Protein AF-A0A973GYY6-F1 (afdb_monomer_lite)

Sequence (117 aa):
MFNQRSRIFFLIVIVAALVVPVLVALRYPVIGGALFLVGATLAWRNMRLVLLTTHDRDPADQRRRAQAREQARMIFVQLVDDQGNDLDPATCESRLAAARLHAGPRDTVIGVRRKVP

Foldseek 3Di:
DPDPVNVVVVVVVVVCLVVVLVVVCVVPVVVSVVSNVVSVVVVVVVVVVVVVVVVPPPVVVVVVVVVVVVDAAEAEFEQADPVLHGHDPVVQVVSQVVVVVVGDPRHHYDYDSDDDD

Radius of gyration: 30.97 Å; chains: 1; bounding box: 56×22×81 Å

Secondary structure (DSSP, 8-state):
---HHHHHHHHHHHHHHHHHHHHHHHH-HHHHHHHHHHHHHHHHHHHHHHHHHHH---HHHHHHHHHHHHSPPEEEEE-B-TTSPBPPHHHHHHHHHHHHHHS-TT-EEEEESS---

Structure (mmCIF, N/CA/C/O backbone):
data_AF-A0A973GYY6-F1
#
_entry.id   AF-A0A973GYY6-F1
#
loop_
_atom_site.group_PDB
_atom_site.id
_atom_site.type_symbol
_atom_site.label_atom_id
_atom_site.label_alt_id
_atom_site.label_comp_id
_atom_site.label_asym_id
_atom_site.label_entity_id
_atom_site.label_seq_id
_atom_site.pdbx_PDB_ins_code
_atom_site.Cartn_x
_atom_site.Cartn_y
_atom_site.Cartn_z
_atom_site.occupancy
_atom_site.B_iso_or_equiv
_atom_site.auth_seq_id
_atom_site.auth_comp_id
_atom_site.auth_asym_id
_atom_site.auth_atom_id
_atom_site.pdbx_PDB_model_num
ATOM 1 N N . MET A 1 1 ? 10.572 0.315 1.678 1.00 48.59 1 MET A N 1
ATOM 2 C CA . MET A 1 1 ? 11.113 1.678 1.461 1.00 48.59 1 MET A CA 1
ATOM 3 C C . MET A 1 1 ? 12.251 1.580 0.450 1.00 48.59 1 MET A C 1
ATOM 5 O O . MET A 1 1 ? 13.276 1.004 0.777 1.00 48.59 1 MET A O 1
ATOM 9 N N . PHE A 1 2 ? 12.068 2.042 -0.793 1.00 51.50 2 PHE A N 1
ATOM 10 C CA . PHE A 1 2 ? 13.164 2.072 -1.776 1.00 51.50 2 PHE A CA 1
ATOM 11 C C . PHE A 1 2 ? 14.190 3.127 -1.344 1.00 51.50 2 PHE A C 1
ATOM 13 O O . PHE A 1 2 ? 13.859 4.312 -1.279 1.00 51.50 2 PHE A O 1
ATOM 20 N N . ASN A 1 3 ? 15.409 2.687 -1.016 1.00 59.94 3 ASN A N 1
ATOM 21 C CA . ASN A 1 3 ? 16.503 3.540 -0.547 1.00 59.94 3 ASN A CA 1
ATOM 22 C C . ASN A 1 3 ? 16.722 4.719 -1.500 1.00 59.94 3 ASN A C 1
ATOM 24 O O . ASN A 1 3 ? 16.786 4.532 -2.712 1.00 59.94 3 ASN A O 1
ATOM 28 N N . GLN A 1 4 ? 16.897 5.926 -0.969 1.00 69.12 4 GLN A N 1
ATOM 29 C CA . GLN A 1 4 ? 17.116 7.161 -1.737 1.00 69.1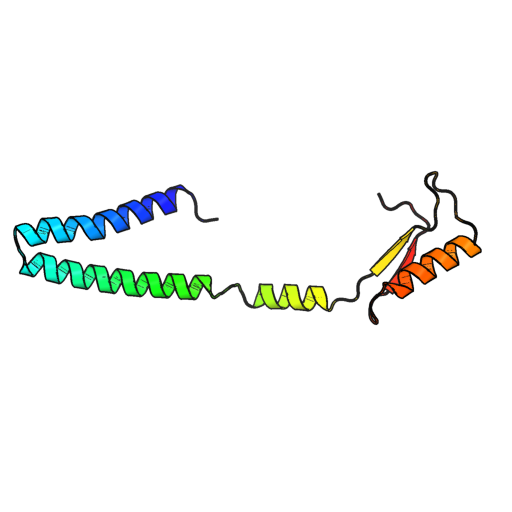2 4 GLN A CA 1
ATOM 30 C C . GLN A 1 4 ? 18.239 7.024 -2.789 1.00 69.12 4 GLN A C 1
ATOM 32 O O . GLN A 1 4 ? 18.122 7.543 -3.896 1.00 69.12 4 GLN A O 1
ATOM 37 N N . ARG A 1 5 ? 19.264 6.210 -2.495 1.00 67.62 5 ARG A N 1
ATOM 38 C CA . ARG A 1 5 ? 20.336 5.833 -3.434 1.00 67.62 5 ARG A CA 1
ATOM 39 C C . ARG A 1 5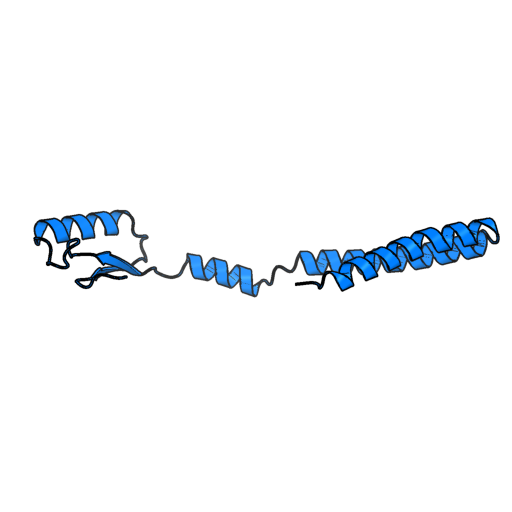 ? 19.841 5.060 -4.666 1.00 67.62 5 ARG A C 1
ATOM 41 O O . ARG A 1 5 ? 20.319 5.311 -5.765 1.00 67.62 5 ARG A O 1
ATOM 48 N N . SER A 1 6 ? 18.853 4.176 -4.510 1.00 73.06 6 SER A N 1
ATOM 49 C CA . SER A 1 6 ? 18.265 3.417 -5.627 1.00 73.06 6 SER A CA 1
ATOM 50 C C . SER A 1 6 ? 17.494 4.311 -6.599 1.00 73.06 6 SER A C 1
ATOM 52 O O . SER A 1 6 ? 17.531 4.075 -7.801 1.00 73.06 6 SER A O 1
ATOM 54 N N . ARG A 1 7 ? 16.865 5.386 -6.100 1.00 72.12 7 ARG A N 1
ATOM 55 C CA . ARG A 1 7 ? 16.138 6.357 -6.931 1.00 72.12 7 ARG A CA 1
ATOM 56 C C . ARG A 1 7 ? 17.086 7.190 -7.788 1.00 72.12 7 ARG A C 1
ATOM 58 O O . ARG A 1 7 ? 16.825 7.364 -8.971 1.00 72.12 7 ARG A O 1
ATOM 65 N N . ILE A 1 8 ? 18.194 7.653 -7.208 1.00 79.62 8 ILE A N 1
ATOM 66 C CA . ILE A 1 8 ? 19.222 8.418 -7.931 1.00 79.62 8 ILE A CA 1
ATOM 67 C C . ILE A 1 8 ? 19.877 7.543 -9.003 1.00 79.62 8 ILE A C 1
ATOM 69 O O . ILE A 1 8 ? 20.003 7.973 -10.144 1.00 79.62 8 ILE A O 1
ATOM 73 N N . PHE A 1 9 ? 20.222 6.297 -8.664 1.00 80.44 9 PHE A N 1
ATOM 74 C CA . PHE A 1 9 ? 20.780 5.350 -9.629 1.00 80.44 9 PHE A CA 1
ATOM 75 C C . PHE A 1 9 ? 19.824 5.100 -10.805 1.00 80.44 9 PHE A C 1
ATOM 77 O O . PHE A 1 9 ? 20.230 5.208 -11.958 1.00 80.44 9 PHE A O 1
ATOM 84 N N . PHE A 1 10 ? 18.538 4.858 -10.528 1.00 77.50 10 PHE A N 1
ATOM 85 C CA . PHE A 1 10 ? 17.522 4.705 -11.575 1.00 77.50 10 PHE A CA 1
ATOM 86 C C . PHE A 1 10 ? 17.411 5.942 -12.470 1.00 77.50 10 PHE A C 1
ATOM 88 O O . PHE A 1 10 ? 17.315 5.813 -13.687 1.00 77.50 10 PHE A O 1
ATOM 95 N N . LEU A 1 11 ? 17.451 7.136 -11.880 1.00 83.06 11 LEU A N 1
ATOM 96 C CA . LEU A 1 11 ? 17.330 8.392 -12.615 1.00 83.06 11 LEU A CA 1
ATOM 97 C C . LEU A 1 11 ? 18.538 8.620 -13.536 1.00 83.06 11 LEU A C 1
ATOM 99 O O . LEU A 1 11 ? 18.356 8.986 -14.693 1.00 83.06 11 LEU A O 1
ATOM 103 N N . ILE A 1 12 ? 19.751 8.302 -13.072 1.00 84.69 12 ILE A N 1
ATOM 104 C CA . ILE A 1 12 ? 20.972 8.343 -13.893 1.00 84.69 12 ILE A CA 1
ATOM 105 C C . ILE A 1 12 ? 20.877 7.361 -15.064 1.00 84.69 12 ILE A C 1
ATOM 107 O O . ILE A 1 12 ? 21.188 7.732 -16.193 1.00 84.69 12 ILE A O 1
ATOM 111 N N . VAL A 1 13 ? 20.416 6.131 -14.822 1.00 83.75 13 VAL A N 1
ATOM 112 C CA . VAL A 1 13 ? 20.259 5.118 -15.879 1.00 83.75 13 VAL A CA 1
ATOM 113 C C . VAL A 1 13 ? 19.249 5.571 -16.935 1.00 83.75 13 VAL A C 1
ATOM 115 O O . VAL A 1 13 ? 19.514 5.428 -18.126 1.00 83.75 13 VAL A O 1
ATOM 118 N N . ILE A 1 14 ? 18.126 6.166 -16.523 1.00 79.94 14 ILE A N 1
ATOM 119 C CA . ILE A 1 14 ? 17.108 6.696 -17.444 1.00 79.94 14 ILE A CA 1
ATOM 120 C C . ILE A 1 14 ? 17.677 7.842 -18.290 1.00 79.94 14 ILE A C 1
ATOM 122 O O . ILE A 1 14 ? 17.504 7.851 -19.508 1.00 79.94 14 ILE A O 1
ATOM 126 N N . VAL A 1 15 ? 18.387 8.786 -17.664 1.00 82.50 15 VAL A N 1
ATOM 127 C CA . VAL A 1 15 ? 19.010 9.914 -18.373 1.00 82.50 15 VAL A CA 1
ATOM 128 C C . VAL A 1 15 ? 20.076 9.417 -19.352 1.00 82.50 15 VAL A C 1
ATOM 130 O O . VAL A 1 15 ? 20.078 9.825 -20.511 1.00 82.50 15 VAL A O 1
ATOM 133 N N . ALA A 1 16 ? 20.937 8.486 -18.937 1.00 81.00 16 ALA A N 1
ATOM 134 C CA . ALA A 1 16 ? 21.952 7.899 -19.808 1.00 81.00 16 ALA A CA 1
ATOM 135 C C . ALA A 1 16 ? 21.327 7.143 -20.994 1.00 81.00 16 ALA A C 1
ATOM 137 O O . ALA A 1 16 ? 21.776 7.303 -22.127 1.00 81.00 16 ALA A O 1
ATOM 138 N N . ALA A 1 17 ? 20.253 6.384 -20.762 1.00 76.12 17 ALA A N 1
ATOM 139 C CA . ALA A 1 17 ? 19.536 5.662 -21.810 1.00 76.12 17 ALA A CA 1
ATOM 140 C C . ALA A 1 17 ? 18.840 6.584 -22.826 1.00 76.12 17 ALA A C 1
ATOM 142 O O . ALA A 1 17 ? 18.599 6.155 -23.949 1.00 76.12 17 ALA A O 1
ATOM 143 N N . LEU A 1 18 ? 18.533 7.835 -22.467 1.00 77.12 18 LEU A N 1
ATOM 144 C CA . LEU A 1 18 ? 17.976 8.834 -23.386 1.00 77.12 18 LEU A CA 1
ATOM 145 C C . LEU A 1 18 ? 19.060 9.627 -24.126 1.00 77.12 18 LEU A C 1
ATOM 147 O O . LEU A 1 18 ? 18.942 9.856 -25.326 1.00 77.12 18 LEU A O 1
ATOM 151 N N . VAL A 1 19 ? 20.120 10.039 -23.429 1.00 80.56 19 VAL A N 1
ATOM 152 C CA . VAL A 1 19 ? 21.144 10.942 -23.981 1.00 80.56 19 VAL A CA 1
ATOM 153 C C . VAL A 1 19 ? 22.145 10.203 -24.874 1.00 80.56 19 VAL A C 1
ATOM 155 O O . VAL A 1 19 ? 22.518 10.708 -25.934 1.00 80.56 19 VAL A O 1
ATOM 158 N N . VAL A 1 20 ? 22.565 8.992 -24.491 1.00 78.44 20 VAL A N 1
ATOM 159 C CA . VAL A 1 2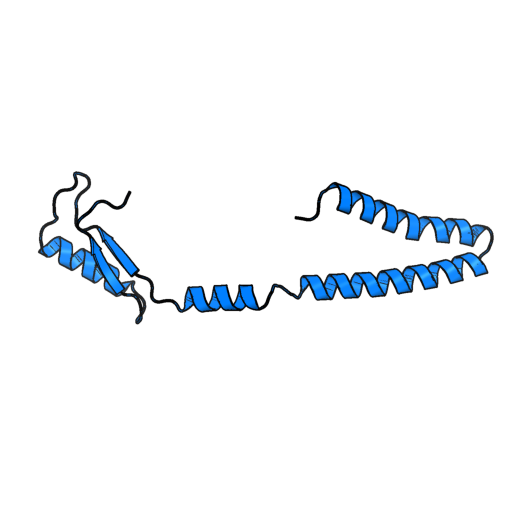0 ? 23.580 8.227 -25.237 1.00 78.44 20 VAL A CA 1
ATOM 160 C C . VAL A 1 20 ? 23.115 7.864 -26.657 1.00 78.44 20 VAL A C 1
ATOM 162 O O . VAL A 1 20 ? 23.881 8.100 -27.592 1.00 78.44 20 VAL A O 1
ATOM 165 N N . PRO A 1 21 ? 21.881 7.373 -26.894 1.00 69.25 21 PRO A N 1
ATOM 166 C CA . PRO A 1 21 ? 21.421 7.071 -28.251 1.00 69.25 21 PRO A CA 1
ATOM 167 C C . PRO A 1 21 ? 21.320 8.309 -29.144 1.00 69.25 21 PRO A C 1
ATOM 169 O O . PRO A 1 21 ? 21.620 8.220 -30.332 1.00 69.25 21 PRO A O 1
ATOM 172 N N . VAL A 1 22 ? 20.954 9.465 -28.579 1.00 76.12 22 VAL A N 1
ATOM 173 C CA . VAL A 1 22 ? 20.871 10.741 -29.311 1.00 76.12 22 VAL A CA 1
ATOM 174 C C . VAL A 1 22 ? 22.259 11.197 -29.762 1.00 76.12 22 VAL A C 1
ATOM 176 O O . VAL A 1 22 ? 22.438 11.573 -30.919 1.00 76.12 22 VAL A O 1
ATOM 179 N N . LEU A 1 23 ? 23.265 11.092 -28.889 1.00 76.38 23 LEU A N 1
ATOM 180 C CA . LEU A 1 23 ? 24.656 11.397 -29.238 1.00 76.38 23 LEU A CA 1
ATOM 181 C C . LEU A 1 23 ? 25.218 10.434 -30.295 1.00 76.38 23 LEU A C 1
ATOM 183 O O . LEU A 1 23 ? 25.917 10.863 -31.212 1.00 76.38 23 LEU A O 1
ATOM 187 N N . VAL A 1 24 ? 24.889 9.143 -30.209 1.00 74.31 24 VAL A N 1
ATOM 188 C CA . VAL A 1 24 ? 25.314 8.136 -31.197 1.00 74.31 24 VAL A CA 1
ATOM 189 C C . VAL A 1 24 ? 24.623 8.351 -32.548 1.00 74.31 24 VAL A C 1
ATOM 191 O O . VAL A 1 24 ? 25.267 8.207 -33.590 1.00 74.31 24 VAL A O 1
ATOM 194 N N . ALA A 1 25 ? 23.351 8.761 -32.556 1.00 70.75 25 ALA A N 1
ATOM 195 C CA . ALA A 1 25 ? 22.589 9.028 -33.775 1.00 70.75 25 ALA A CA 1
ATOM 196 C C . ALA A 1 25 ? 23.167 10.182 -34.617 1.00 70.75 25 ALA A C 1
ATOM 198 O O . ALA A 1 25 ? 23.057 10.138 -35.841 1.00 70.75 25 ALA A O 1
ATOM 199 N N . LEU A 1 26 ? 23.839 11.162 -33.994 1.00 77.25 26 LEU A N 1
ATOM 200 C CA . LEU A 1 26 ? 24.508 12.267 -34.701 1.00 77.25 26 LEU A CA 1
ATOM 201 C C . LEU A 1 26 ? 25.663 11.796 -35.597 1.00 77.25 26 LEU A C 1
ATOM 203 O O . LEU A 1 26 ? 25.955 12.429 -36.610 1.00 77.25 26 LEU A O 1
ATOM 207 N N . ARG A 1 27 ? 26.330 10.693 -35.233 1.00 77.31 27 ARG A N 1
ATOM 208 C CA . ARG A 1 27 ? 27.456 10.134 -36.000 1.00 77.31 27 ARG A CA 1
ATOM 209 C C . ARG A 1 27 ? 27.050 8.918 -36.833 1.00 77.31 27 ARG A C 1
ATOM 211 O O . ARG A 1 27 ? 27.578 8.741 -37.927 1.00 77.31 27 ARG A O 1
ATOM 218 N N . TYR A 1 28 ? 26.122 8.105 -36.326 1.00 79.56 28 TYR A N 1
ATOM 219 C CA . TYR A 1 28 ? 25.665 6.859 -36.939 1.00 79.56 28 TYR A CA 1
ATOM 220 C C . TYR A 1 28 ? 24.143 6.708 -36.768 1.00 79.56 28 TYR A C 1
ATOM 222 O O . TYR A 1 28 ? 23.687 6.061 -35.819 1.00 79.56 28 TYR A O 1
ATOM 230 N N . PRO A 1 29 ? 23.334 7.270 -37.684 1.00 73.50 29 PRO A N 1
ATOM 231 C CA . PRO A 1 29 ? 21.880 7.351 -37.516 1.00 73.50 29 PRO A CA 1
ATOM 232 C C . PRO A 1 29 ? 21.213 5.971 -37.438 1.00 73.50 29 PRO A C 1
ATOM 234 O O . PRO A 1 29 ? 20.292 5.768 -36.650 1.00 73.50 29 PRO A O 1
ATOM 237 N N . VAL A 1 30 ? 21.728 4.990 -38.187 1.00 79.38 30 VAL A N 1
ATOM 238 C CA . VAL A 1 30 ? 21.211 3.611 -38.193 1.00 79.38 30 VAL A CA 1
ATOM 239 C C . VAL A 1 30 ? 21.457 2.912 -36.850 1.00 79.38 30 VAL A C 1
ATOM 241 O O . VAL A 1 30 ? 20.559 2.271 -36.308 1.00 79.38 30 VAL A O 1
ATOM 244 N N . ILE A 1 31 ? 22.654 3.077 -36.276 1.00 78.88 31 ILE A N 1
ATOM 245 C CA . ILE A 1 31 ? 23.024 2.468 -34.988 1.00 78.88 31 ILE A CA 1
ATOM 246 C C . ILE A 1 31 ? 22.258 3.144 -33.845 1.00 78.88 31 ILE A C 1
ATOM 248 O O . ILE A 1 31 ? 21.738 2.456 -32.969 1.00 78.88 31 ILE A O 1
ATOM 252 N N . GLY A 1 32 ? 22.133 4.475 -33.877 1.00 73.62 32 GLY A N 1
ATOM 253 C CA . GLY A 1 32 ? 21.352 5.232 -32.897 1.00 73.62 32 GLY A CA 1
ATOM 254 C C . GLY A 1 32 ? 19.871 4.844 -32.898 1.00 73.62 32 GLY A C 1
ATOM 255 O O . GLY A 1 32 ? 19.297 4.628 -31.831 1.00 73.62 32 GLY A O 1
ATOM 256 N N . GLY A 1 33 ? 19.273 4.663 -34.082 1.00 77.81 33 GLY A N 1
ATOM 257 C CA . GLY A 1 33 ? 17.893 4.189 -34.222 1.00 77.81 33 GLY A CA 1
ATOM 258 C C . GLY A 1 33 ? 17.682 2.779 -33.659 1.00 77.81 33 GLY A C 1
ATOM 259 O O . GLY A 1 33 ? 16.728 2.549 -32.914 1.00 77.81 33 GLY A O 1
ATOM 260 N N . ALA A 1 34 ? 18.602 1.850 -33.938 1.00 81.81 34 ALA A N 1
ATOM 261 C CA . ALA A 1 34 ? 18.551 0.499 -33.377 1.00 81.81 34 ALA A CA 1
ATOM 262 C C . ALA A 1 34 ? 18.687 0.506 -31.842 1.00 81.81 34 ALA A C 1
ATOM 264 O O . ALA A 1 34 ? 17.903 -0.148 -31.151 1.00 81.81 34 ALA A O 1
ATOM 265 N N . LEU A 1 35 ? 19.624 1.291 -31.294 1.00 78.06 35 LEU A N 1
ATOM 266 C CA . LEU A 1 35 ? 19.790 1.445 -29.844 1.00 78.06 35 LEU A CA 1
ATOM 267 C C . LEU A 1 35 ? 18.542 2.038 -29.185 1.00 78.06 35 LEU A C 1
ATOM 269 O O . LEU A 1 35 ? 18.140 1.590 -28.112 1.00 78.06 35 LEU A O 1
ATOM 273 N N . PHE A 1 36 ? 17.922 3.028 -29.828 1.00 78.44 36 PHE A N 1
ATOM 274 C CA . PHE A 1 36 ? 16.707 3.661 -29.330 1.00 78.44 36 PHE A CA 1
ATOM 275 C C . PHE A 1 36 ? 15.540 2.671 -29.270 1.00 78.44 36 PHE A C 1
ATOM 277 O O . PHE A 1 36 ? 14.848 2.612 -28.257 1.00 78.44 36 PHE A O 1
ATOM 284 N N . LEU A 1 37 ? 15.356 1.836 -30.298 1.00 84.69 37 LEU A N 1
ATOM 285 C CA . LEU A 1 37 ? 14.317 0.799 -30.304 1.00 84.69 37 LEU A CA 1
ATOM 286 C C . LEU A 1 37 ? 14.528 -0.248 -29.202 1.00 84.69 37 LEU A C 1
ATOM 288 O O . LEU A 1 37 ? 13.572 -0.627 -28.519 1.00 84.69 37 LEU A O 1
ATOM 292 N N . VAL A 1 38 ? 15.772 -0.685 -28.984 1.00 86.62 38 VAL A N 1
ATOM 293 C CA . VAL A 1 38 ? 16.119 -1.621 -27.899 1.00 86.62 38 VAL A CA 1
ATOM 294 C C . VAL A 1 38 ? 15.901 -0.976 -26.525 1.00 86.62 38 VAL A C 1
ATOM 296 O O . VAL A 1 38 ? 15.300 -1.584 -25.637 1.00 86.62 38 VAL A O 1
ATOM 299 N N . GLY A 1 39 ? 16.323 0.278 -26.349 1.00 80.38 39 GLY A N 1
ATOM 300 C CA . GLY A 1 39 ? 16.090 1.043 -25.124 1.00 80.38 39 GLY A CA 1
ATOM 301 C C . GLY A 1 39 ? 14.601 1.244 -24.836 1.00 80.38 39 GLY A C 1
ATOM 302 O O . GLY A 1 39 ? 14.151 1.006 -23.715 1.00 80.38 39 GLY A O 1
ATOM 303 N N . ALA A 1 40 ? 13.817 1.601 -25.855 1.00 83.50 40 ALA A N 1
ATOM 304 C CA . ALA A 1 40 ? 12.378 1.816 -25.746 1.00 83.50 40 ALA A CA 1
ATOM 305 C C . ALA A 1 40 ? 11.624 0.525 -25.399 1.00 83.50 40 ALA A C 1
ATOM 307 O O . ALA A 1 40 ? 10.746 0.541 -24.538 1.00 83.50 40 ALA A O 1
ATOM 308 N N . THR A 1 41 ? 11.991 -0.611 -26.000 1.00 86.94 41 THR A N 1
ATOM 309 C CA . THR A 1 41 ? 11.383 -1.913 -25.670 1.00 86.94 41 THR A CA 1
ATOM 310 C C . THR A 1 41 ? 11.725 -2.368 -24.251 1.00 86.94 41 THR A C 1
ATOM 312 O O . THR A 1 41 ? 10.834 -2.836 -23.531 1.00 86.94 41 THR A O 1
ATOM 315 N N . LEU A 1 42 ? 12.968 -2.173 -23.793 1.00 84.44 42 LEU A N 1
ATOM 316 C CA . LEU A 1 42 ? 13.333 -2.434 -22.396 1.00 84.44 42 LEU A CA 1
ATOM 317 C C . LEU A 1 42 ? 12.579 -1.516 -21.426 1.00 84.44 42 LEU A C 1
ATOM 319 O O . LEU A 1 42 ? 12.063 -1.994 -20.411 1.00 84.44 42 LEU A O 1
ATOM 323 N N . ALA A 1 43 ? 12.506 -0.218 -21.728 1.00 80.81 43 ALA A N 1
ATOM 324 C CA . ALA A 1 43 ? 11.810 0.765 -20.905 1.00 80.81 43 ALA A CA 1
ATOM 325 C C . ALA A 1 43 ? 10.313 0.448 -20.816 1.00 80.81 43 ALA A C 1
ATOM 327 O O . ALA A 1 43 ? 9.769 0.402 -19.716 1.00 80.81 43 ALA A O 1
ATOM 328 N N . TRP A 1 44 ? 9.668 0.121 -21.939 1.00 84.62 44 TRP A N 1
ATOM 329 C CA . TRP A 1 44 ? 8.263 -0.284 -21.989 1.00 84.62 44 TRP A CA 1
ATOM 330 C C . TRP A 1 44 ? 7.991 -1.519 -21.126 1.00 84.62 44 TRP A C 1
ATOM 332 O O . TRP A 1 44 ? 7.050 -1.542 -20.328 1.00 84.62 44 TRP A O 1
ATOM 342 N N . ARG A 1 45 ? 8.836 -2.553 -21.236 1.00 84.06 45 ARG A N 1
ATOM 343 C CA . ARG A 1 45 ? 8.693 -3.785 -20.447 1.00 84.06 45 ARG A CA 1
ATOM 344 C C . ARG A 1 45 ? 8.863 -3.527 -18.947 1.00 84.06 45 ARG A C 1
ATOM 346 O O . ARG A 1 45 ? 8.074 -4.042 -18.157 1.00 84.06 45 ARG A O 1
ATOM 353 N N . ASN A 1 46 ? 9.848 -2.718 -18.557 1.00 76.94 46 ASN A N 1
ATOM 354 C CA . ASN A 1 46 ? 10.070 -2.355 -17.155 1.00 76.94 46 ASN A CA 1
ATOM 355 C C . ASN A 1 46 ? 8.952 -1.459 -16.610 1.00 76.94 46 ASN A C 1
ATOM 357 O O . ASN A 1 46 ? 8.467 -1.698 -15.508 1.00 76.94 46 ASN A O 1
ATOM 361 N N . MET A 1 47 ? 8.480 -0.483 -17.388 1.00 78.69 47 MET A N 1
ATOM 362 C CA . MET A 1 47 ? 7.365 0.383 -17.004 1.00 78.69 47 MET A CA 1
ATOM 363 C C . MET A 1 47 ? 6.084 -0.426 -16.797 1.00 78.69 47 MET A C 1
ATOM 365 O O . MET A 1 47 ? 5.380 -0.212 -15.813 1.00 78.69 47 MET A O 1
ATOM 369 N N . ARG A 1 48 ? 5.825 -1.420 -17.658 1.00 76.94 48 ARG A N 1
ATOM 370 C CA . ARG A 1 48 ? 4.714 -2.364 -17.489 1.00 76.94 48 ARG A CA 1
ATOM 371 C C . ARG A 1 48 ? 4.852 -3.169 -16.192 1.00 76.94 48 ARG A C 1
ATOM 373 O O . ARG A 1 48 ? 3.888 -3.254 -15.442 1.00 76.94 48 ARG A O 1
ATOM 380 N N . LEU A 1 49 ? 6.034 -3.705 -15.885 1.00 72.62 49 LEU A N 1
ATOM 381 C CA . LEU A 1 49 ? 6.278 -4.441 -14.634 1.00 72.62 49 LEU A CA 1
ATOM 382 C C . LEU A 1 49 ? 6.101 -3.567 -13.384 1.00 72.62 49 LEU A C 1
ATOM 384 O O . LEU A 1 49 ? 5.519 -4.023 -12.400 1.00 72.62 49 LEU A O 1
ATOM 388 N N . VAL A 1 50 ? 6.546 -2.309 -13.427 1.00 69.69 50 VAL A N 1
ATOM 389 C CA . VAL A 1 50 ? 6.331 -1.341 -12.341 1.00 69.69 50 VAL A CA 1
ATOM 390 C C . VAL A 1 50 ? 4.845 -1.011 -12.196 1.00 69.69 50 VAL A C 1
ATOM 392 O O . VAL A 1 50 ? 4.327 -1.019 -11.083 1.00 69.69 50 VAL A O 1
ATOM 395 N N . LEU A 1 51 ? 4.120 -0.786 -13.296 1.00 66.69 51 LEU A N 1
ATOM 396 C CA . LEU A 1 51 ? 2.676 -0.533 -13.237 1.00 66.69 51 LEU A CA 1
ATOM 397 C C . LEU A 1 51 ? 1.914 -1.712 -12.616 1.00 66.69 51 LEU A C 1
ATOM 399 O O . LEU A 1 51 ? 1.051 -1.494 -11.767 1.00 66.69 51 LEU A O 1
ATOM 403 N N . LEU A 1 52 ? 2.261 -2.946 -12.996 1.00 60.25 52 LEU A N 1
ATOM 404 C CA . LEU A 1 52 ? 1.661 -4.160 -12.436 1.00 60.25 52 LEU A CA 1
ATOM 405 C C . LEU A 1 52 ? 1.987 -4.330 -10.944 1.00 60.25 52 LEU A C 1
ATOM 407 O O . LEU A 1 52 ? 1.083 -4.572 -10.151 1.00 60.25 52 LEU A O 1
ATOM 411 N N . THR A 1 53 ? 3.236 -4.108 -10.533 1.00 58.59 53 THR A N 1
ATOM 412 C CA . THR A 1 53 ? 3.623 -4.175 -9.108 1.00 58.59 53 THR A CA 1
ATOM 413 C C . THR A 1 53 ? 3.050 -3.034 -8.265 1.00 58.59 53 THR A C 1
ATOM 415 O O . THR A 1 53 ? 2.881 -3.195 -7.062 1.00 58.59 53 THR A O 1
ATOM 418 N N . THR A 1 54 ? 2.700 -1.893 -8.865 1.00 54.50 54 THR A N 1
ATOM 419 C CA . THR A 1 54 ? 2.029 -0.792 -8.147 1.00 54.50 54 THR A CA 1
ATOM 420 C C . THR A 1 54 ? 0.521 -1.043 -7.990 1.00 54.50 54 THR A C 1
ATOM 422 O O . THR A 1 54 ? -0.104 -0.482 -7.088 1.00 54.50 54 THR A O 1
ATOM 425 N N . HIS A 1 55 ? -0.072 -1.884 -8.848 1.00 50.69 55 HIS A N 1
ATOM 426 C CA . HIS A 1 55 ? -1.469 -2.324 -8.745 1.00 50.69 55 HIS A CA 1
ATOM 427 C C . HIS A 1 55 ? -1.667 -3.521 -7.804 1.00 50.69 55 HIS A C 1
ATOM 429 O O . HIS A 1 55 ? -2.757 -3.663 -7.251 1.00 50.69 55 HIS A O 1
ATOM 435 N N . ASP A 1 56 ? -0.617 -4.297 -7.523 1.00 47.50 56 ASP A N 1
ATOM 436 C CA . ASP A 1 56 ? -0.577 -5.236 -6.397 1.00 47.50 56 ASP A CA 1
ATOM 437 C C . ASP A 1 56 ? -0.372 -4.477 -5.074 1.00 47.50 56 ASP A C 1
ATOM 439 O O . ASP A 1 56 ? 0.637 -4.582 -4.374 1.00 47.50 56 ASP A O 1
ATOM 443 N N . ARG A 1 57 ? -1.387 -3.704 -4.674 1.00 51.59 57 ARG A N 1
ATOM 444 C CA . ARG A 1 57 ? -1.660 -3.581 -3.240 1.00 51.59 57 ARG A CA 1
ATOM 445 C C . ARG A 1 57 ? -2.115 -4.960 -2.801 1.00 51.59 57 ARG A C 1
ATOM 447 O O . ARG A 1 57 ? -3.283 -5.284 -2.982 1.00 51.59 57 ARG A O 1
ATOM 454 N N . ASP A 1 58 ? -1.155 -5.732 -2.303 1.00 53.00 58 ASP A N 1
ATOM 455 C CA . ASP A 1 58 ? -1.282 -7.080 -1.761 1.00 53.00 58 ASP A CA 1
ATOM 456 C C . ASP A 1 58 ? -2.744 -7.408 -1.375 1.00 53.00 58 ASP A C 1
ATOM 458 O O . ASP A 1 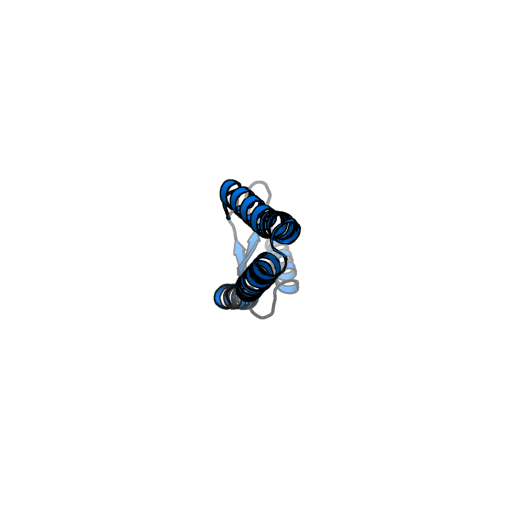58 ? -3.291 -6.801 -0.441 1.00 53.00 58 ASP A O 1
ATOM 462 N N . PRO A 1 59 ? -3.437 -8.305 -2.104 1.00 54.12 59 PRO A N 1
ATOM 463 C CA . PRO A 1 59 ? -4.825 -8.648 -1.806 1.00 54.12 59 PRO A CA 1
ATOM 464 C C . PRO A 1 59 ? -4.985 -9.193 -0.379 1.00 54.12 59 PRO A C 1
ATOM 466 O O . PRO A 1 59 ? -6.084 -9.122 0.180 1.00 54.12 59 PRO A O 1
ATOM 469 N N . ALA A 1 60 ? -3.906 -9.677 0.252 1.00 57.41 60 ALA A N 1
ATOM 470 C CA . ALA A 1 60 ? -3.901 -10.031 1.667 1.00 57.41 60 ALA A CA 1
ATOM 471 C C . ALA A 1 60 ? -4.120 -8.808 2.575 1.00 57.41 60 ALA A C 1
ATOM 473 O O . ALA A 1 60 ? -4.859 -8.900 3.556 1.00 57.41 60 ALA A O 1
ATOM 474 N N . ASP A 1 61 ? -3.564 -7.648 2.231 1.00 56.75 61 ASP A N 1
ATOM 475 C CA . ASP A 1 61 ? -3.707 -6.411 3.003 1.00 56.75 61 ASP A CA 1
ATOM 476 C C . ASP A 1 61 ? -5.087 -5.766 2.809 1.00 56.75 61 ASP A C 1
ATOM 478 O O . ASP A 1 61 ? -5.669 -5.234 3.759 1.00 56.75 61 ASP A O 1
ATOM 482 N N . GLN A 1 62 ? -5.672 -5.864 1.609 1.00 56.12 62 GLN A N 1
ATOM 483 C CA . GLN A 1 62 ? -7.063 -5.445 1.389 1.00 56.12 62 GLN A CA 1
ATOM 484 C C . GLN A 1 62 ? -8.058 -6.351 2.125 1.00 56.12 62 GLN A C 1
ATOM 486 O O . GLN A 1 62 ? -8.975 -5.838 2.770 1.00 56.12 62 GLN A O 1
ATOM 491 N N . ARG A 1 63 ? -7.852 -7.677 2.112 1.00 59.03 63 ARG A N 1
ATOM 492 C CA . ARG A 1 63 ? -8.670 -8.623 2.892 1.00 59.03 63 ARG A CA 1
ATOM 493 C C . ARG A 1 63 ? -8.517 -8.410 4.394 1.00 59.03 63 ARG A C 1
ATOM 495 O O . ARG A 1 63 ? -9.524 -8.421 5.090 1.00 59.03 63 ARG A O 1
ATOM 502 N N . ARG A 1 64 ? -7.308 -8.129 4.893 1.00 57.50 64 ARG A N 1
ATOM 503 C CA . ARG A 1 64 ? -7.087 -7.778 6.308 1.00 57.50 64 ARG A CA 1
ATOM 504 C C . ARG A 1 64 ? -7.805 -6.493 6.705 1.00 57.50 64 ARG A C 1
ATOM 506 O O . ARG A 1 64 ? -8.405 -6.449 7.772 1.00 57.50 64 ARG A O 1
ATOM 513 N N . ARG A 1 65 ? -7.810 -5.462 5.852 1.00 57.50 65 ARG A N 1
ATOM 514 C CA . ARG A 1 65 ? -8.553 -4.213 6.117 1.00 57.50 65 ARG A CA 1
ATOM 515 C C . ARG A 1 65 ? -10.070 -4.397 6.041 1.00 57.50 65 ARG A C 1
ATOM 517 O O . ARG A 1 65 ? -10.782 -3.748 6.802 1.0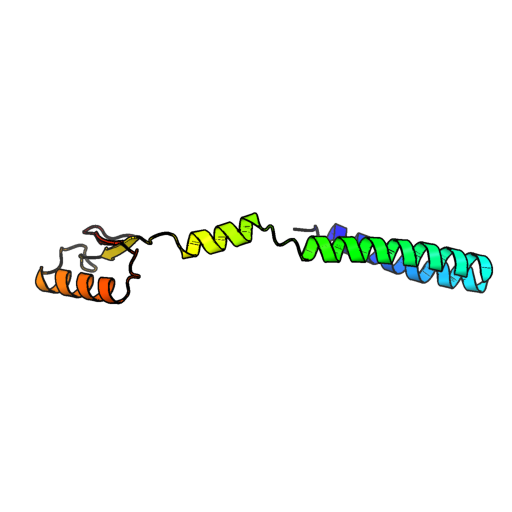0 57.50 65 ARG A O 1
ATOM 524 N N . ALA A 1 66 ? -10.562 -5.267 5.160 1.00 56.50 66 ALA A N 1
ATOM 525 C CA . ALA A 1 66 ? -11.977 -5.629 5.095 1.00 56.50 66 ALA A CA 1
ATOM 526 C C . ALA A 1 66 ? -12.404 -6.474 6.312 1.00 56.50 66 ALA A C 1
ATOM 528 O O . ALA A 1 66 ? -13.380 -6.135 6.972 1.00 56.50 66 ALA A O 1
ATOM 529 N N . GLN A 1 67 ? -11.615 -7.481 6.700 1.00 57.25 67 GLN A N 1
ATOM 530 C CA . GLN A 1 67 ? -11.849 -8.281 7.910 1.00 57.25 67 GLN A CA 1
ATOM 531 C C . GLN A 1 67 ? -11.752 -7.447 9.195 1.00 57.25 67 GLN A C 1
ATOM 533 O O . GLN A 1 67 ? -12.570 -7.616 10.090 1.00 57.25 67 GLN A O 1
ATOM 538 N N . ALA A 1 68 ? -10.822 -6.490 9.281 1.00 56.84 68 ALA A N 1
ATOM 539 C CA . ALA A 1 68 ? -10.732 -5.566 10.416 1.00 56.84 68 ALA A CA 1
ATOM 540 C C . ALA A 1 68 ? -11.928 -4.594 10.512 1.00 56.84 68 ALA A C 1
ATOM 542 O O . ALA A 1 68 ? -12.167 -4.002 11.565 1.00 56.84 68 ALA A O 1
ATOM 543 N N . ARG A 1 69 ? -12.685 -4.402 9.422 1.00 58.03 69 ARG A N 1
ATOM 544 C CA . ARG A 1 69 ? -13.955 -3.658 9.446 1.00 58.03 69 ARG A CA 1
ATOM 545 C C . ARG A 1 69 ? -15.138 -4.523 9.887 1.00 58.03 69 ARG A C 1
ATOM 547 O O . ARG A 1 69 ? -16.088 -3.966 10.417 1.00 58.03 69 ARG A O 1
ATOM 554 N N . GLU A 1 70 ? -15.070 -5.841 9.705 1.00 56.75 70 GLU A N 1
ATOM 555 C CA . GLU A 1 70 ? -16.135 -6.790 10.073 1.00 56.75 70 GLU A CA 1
ATOM 556 C C . GLU A 1 70 ? -15.942 -7.474 11.435 1.00 56.75 70 GLU A C 1
ATOM 558 O O . GLU A 1 70 ? -16.852 -8.158 11.911 1.00 56.75 70 GLU A O 1
ATOM 563 N N . GLN A 1 71 ? -14.783 -7.312 12.077 1.00 63.19 71 GLN A N 1
ATOM 564 C CA . GLN A 1 71 ? -14.558 -7.824 13.426 1.00 63.19 71 GLN A CA 1
ATOM 565 C C . GLN A 1 71 ? -15.403 -7.049 14.441 1.00 63.19 71 GLN A C 1
ATOM 567 O O . GLN A 1 71 ? -15.294 -5.828 14.544 1.00 63.19 71 GLN A O 1
ATOM 572 N N . ALA A 1 72 ? -16.217 -7.794 15.196 1.00 64.38 72 ALA A N 1
ATOM 573 C CA . ALA A 1 72 ? -16.930 -7.322 16.376 1.00 64.38 72 ALA A CA 1
ATOM 574 C C . ALA A 1 72 ? -15.978 -6.535 17.282 1.00 64.38 72 ALA A C 1
ATOM 576 O O . ALA A 1 72 ? -14.977 -7.079 17.764 1.00 64.38 72 ALA A O 1
ATOM 577 N N . ARG A 1 73 ? -16.261 -5.250 17.496 1.00 72.31 73 ARG A N 1
ATOM 578 C CA . ARG A 1 73 ? -15.441 -4.403 18.362 1.00 72.31 73 ARG A CA 1
ATOM 579 C C . ARG A 1 73 ? -15.950 -4.524 19.791 1.00 72.31 73 ARG A C 1
ATOM 581 O O . ARG A 1 73 ? -17.153 -4.481 20.043 1.00 72.31 73 ARG A O 1
ATOM 588 N N . MET A 1 74 ? -15.028 -4.671 20.739 1.00 79.62 74 MET A N 1
ATOM 589 C CA . MET A 1 74 ? -15.343 -4.500 22.155 1.00 79.62 74 MET A CA 1
ATOM 590 C C . MET A 1 74 ? -15.239 -3.017 22.503 1.00 79.62 74 MET A C 1
ATOM 592 O O . MET A 1 74 ? -14.169 -2.421 22.384 1.00 79.62 74 MET A O 1
ATOM 596 N N . ILE A 1 75 ? -16.360 -2.426 22.908 1.00 80.75 75 ILE A N 1
ATOM 597 C CA . ILE A 1 75 ? -16.444 -1.036 23.352 1.00 80.75 75 ILE A CA 1
ATOM 598 C C . ILE A 1 75 ? -16.401 -1.047 24.878 1.00 80.75 75 ILE A C 1
ATOM 600 O O . ILE A 1 75 ? -17.324 -1.531 25.535 1.00 80.75 75 ILE A O 1
ATOM 604 N N . PHE A 1 76 ? -15.315 -0.521 25.435 1.00 82.19 76 PHE A N 1
ATOM 605 C CA . PHE A 1 76 ? -15.116 -0.414 26.875 1.00 82.19 76 PHE A CA 1
ATOM 606 C C . PHE A 1 76 ? -15.670 0.917 27.377 1.00 82.19 76 PHE A C 1
ATOM 608 O O . PHE A 1 76 ? -15.207 1.982 26.971 1.00 82.19 76 PHE A O 1
ATOM 615 N N . VAL A 1 77 ? -16.662 0.860 28.261 1.00 84.00 77 VAL A N 1
ATOM 616 C CA . VAL A 1 77 ? -17.262 2.048 28.877 1.00 84.00 77 VAL A CA 1
ATOM 617 C C . VAL A 1 77 ? -16.716 2.186 30.284 1.00 84.00 77 VAL A C 1
ATOM 619 O O . VAL A 1 77 ? -16.906 1.300 31.116 1.00 84.00 77 VAL A O 1
ATOM 622 N N . GLN A 1 78 ? -16.043 3.299 30.559 1.00 84.12 78 GLN A N 1
ATOM 623 C CA . GLN A 1 78 ? -15.524 3.586 31.888 1.00 84.12 78 GLN A CA 1
ATOM 624 C C . GLN A 1 78 ? -16.667 4.007 32.820 1.00 84.12 78 GLN A C 1
ATOM 626 O O . GLN A 1 78 ? -17.340 5.020 32.595 1.00 84.12 78 GLN A O 1
ATOM 631 N N . LEU A 1 79 ? -16.873 3.211 33.869 1.00 84.44 79 LEU A N 1
ATOM 632 C CA . LEU A 1 79 ? -17.927 3.402 34.872 1.00 84.44 79 LEU A CA 1
ATOM 633 C C . LEU A 1 79 ? -17.409 4.015 36.179 1.00 84.44 79 LEU A C 1
ATOM 635 O O . LEU A 1 79 ? -18.061 3.914 37.213 1.00 84.44 79 LEU A O 1
ATOM 639 N N . VAL A 1 80 ? -16.240 4.649 36.122 1.00 84.31 80 VAL A N 1
ATOM 640 C CA . VAL A 1 80 ? -15.621 5.337 37.257 1.00 84.31 80 VAL A CA 1
ATOM 641 C C . VAL A 1 80 ? -15.435 6.819 36.946 1.00 84.31 80 VAL A C 1
ATOM 643 O O . VAL A 1 80 ? -15.343 7.202 35.773 1.00 84.31 80 VAL A O 1
ATOM 646 N N . ASP A 1 81 ? -15.405 7.641 37.988 1.00 81.75 81 ASP A N 1
ATOM 647 C CA . ASP A 1 81 ? -15.096 9.069 37.906 1.00 81.75 81 ASP A CA 1
ATOM 648 C C . ASP A 1 81 ? -13.583 9.333 37.701 1.00 81.75 81 ASP A C 1
ATOM 650 O O . ASP A 1 81 ? -12.765 8.410 37.595 1.00 81.75 81 ASP A O 1
ATOM 654 N N . ASP A 1 82 ? -13.190 10.609 37.630 1.00 80.88 82 ASP A N 1
ATOM 655 C CA . ASP A 1 82 ? -11.790 11.010 37.421 1.00 80.88 82 ASP A CA 1
ATOM 656 C C . ASP A 1 82 ? -10.860 10.594 38.573 1.00 80.88 82 ASP A C 1
ATOM 658 O O . ASP A 1 82 ? -9.652 10.404 38.356 1.00 80.88 82 ASP A O 1
ATOM 662 N N . GLN A 1 83 ? -11.435 10.414 39.766 1.00 79.25 83 GLN A N 1
ATOM 663 C CA . GLN A 1 83 ? -10.774 10.003 41.003 1.00 79.25 83 GLN A CA 1
ATOM 664 C C . GLN A 1 83 ? -10.737 8.474 41.179 1.00 79.25 83 GLN A C 1
ATOM 666 O O . GLN A 1 83 ? -10.012 7.979 42.040 1.00 79.25 83 GLN A O 1
ATOM 671 N N . GLY A 1 84 ? -11.438 7.722 40.326 1.00 73.31 84 GLY A N 1
ATOM 672 C CA . GLY A 1 84 ? -11.503 6.263 40.356 1.00 73.31 84 GLY A CA 1
ATOM 673 C C . GLY A 1 84 ? -12.614 5.688 41.237 1.00 73.31 84 GLY A C 1
ATOM 674 O O . GLY A 1 84 ? -12.589 4.484 41.490 1.00 73.31 84 GLY A O 1
ATOM 675 N N . ASN A 1 85 ? -13.574 6.500 4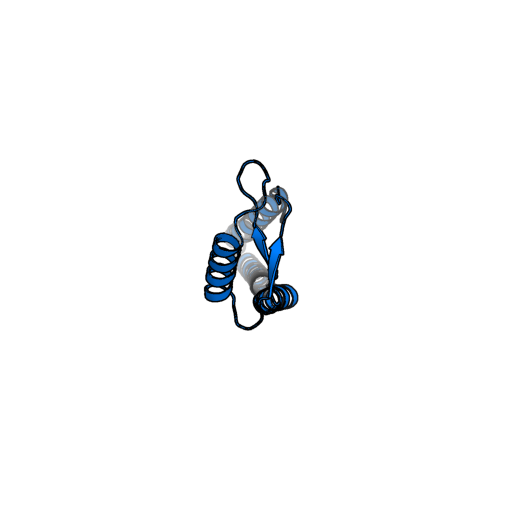1.687 1.00 81.44 85 ASN A N 1
ATOM 676 C CA . ASN A 1 85 ? -14.748 6.012 42.409 1.00 81.44 85 ASN A CA 1
ATOM 677 C C . ASN A 1 85 ? -15.800 5.482 41.432 1.00 81.44 85 ASN A C 1
ATOM 679 O O . ASN A 1 85 ? -15.960 6.003 40.325 1.00 81.44 85 ASN A O 1
ATOM 683 N N . ASP A 1 86 ? -16.536 4.457 41.860 1.00 79.69 86 ASP A N 1
ATOM 684 C CA . ASP A 1 86 ? -17.659 3.910 41.099 1.00 79.69 86 ASP A CA 1
ATOM 685 C C . ASP A 1 86 ? -18.766 4.968 40.949 1.00 79.69 86 ASP A C 1
ATOM 687 O O . ASP A 1 86 ? -19.150 5.635 41.910 1.00 79.69 86 ASP A O 1
ATOM 691 N N . LEU A 1 87 ? -19.285 5.114 39.729 1.00 82.56 87 LEU A N 1
ATOM 692 C CA . LEU A 1 87 ? -20.424 5.988 39.454 1.00 82.56 87 LEU A CA 1
ATOM 693 C C . LEU A 1 87 ? -21.722 5.383 39.998 1.00 82.56 87 LEU A C 1
ATOM 695 O O . LEU A 1 87 ? -21.880 4.161 40.062 1.00 82.56 87 LEU A O 1
ATOM 699 N N . ASP A 1 88 ? -22.700 6.245 40.280 1.00 86.81 88 ASP A N 1
ATOM 700 C CA . ASP A 1 88 ? -24.047 5.808 40.641 1.00 86.81 88 ASP A CA 1
ATOM 701 C C . ASP A 1 88 ? -24.632 4.845 39.593 1.00 86.81 88 ASP A C 1
ATOM 703 O O . ASP A 1 88 ? -24.398 5.013 38.387 1.00 86.81 88 ASP A O 1
ATOM 707 N N . PRO A 1 89 ? -25.443 3.857 40.012 1.00 82.75 89 PRO A N 1
ATOM 708 C CA . PRO A 1 89 ? -26.000 2.850 39.110 1.00 82.75 89 PRO A CA 1
ATOM 709 C C . PRO A 1 89 ? -26.824 3.470 37.972 1.00 82.75 89 PRO A C 1
ATOM 711 O O . PRO A 1 89 ? -26.680 3.058 36.823 1.00 82.75 89 PRO A O 1
ATOM 714 N N . ALA A 1 90 ? -27.587 4.533 38.249 1.00 85.00 90 ALA A N 1
ATOM 715 C CA . ALA A 1 90 ? -28.338 5.274 37.231 1.00 85.00 90 ALA A CA 1
ATOM 716 C C . ALA A 1 90 ? -27.421 5.926 36.173 1.00 85.00 90 ALA A C 1
ATOM 718 O O . ALA A 1 90 ? -27.724 5.947 34.978 1.00 85.00 90 ALA A O 1
ATOM 719 N N . THR A 1 91 ? -26.260 6.427 36.598 1.00 84.75 91 THR A N 1
ATOM 720 C CA . THR A 1 91 ? -25.253 7.036 35.719 1.00 84.75 91 THR A CA 1
ATOM 721 C C . THR A 1 91 ? -24.489 5.976 34.922 1.00 84.75 91 THR A C 1
ATOM 723 O O . THR A 1 91 ? -24.123 6.201 33.768 1.00 84.75 91 THR A O 1
ATOM 726 N N . CYS A 1 92 ? -24.280 4.793 35.500 1.00 84.56 92 CYS A N 1
ATOM 727 C CA . CYS A 1 92 ? -23.689 3.661 34.793 1.00 84.56 92 CYS A CA 1
ATOM 728 C C . CYS A 1 92 ? -24.594 3.163 33.664 1.00 84.56 92 CYS A C 1
ATOM 730 O O . CYS A 1 92 ? -24.128 2.943 32.542 1.00 84.56 92 CYS A O 1
ATOM 732 N N . GLU A 1 93 ? -25.887 3.008 33.948 1.00 85.50 93 GLU A N 1
ATOM 733 C CA . GLU A 1 93 ? -26.878 2.566 32.967 1.00 85.50 93 GLU A CA 1
ATOM 734 C C . GLU A 1 93 ? -27.009 3.554 31.810 1.00 85.50 93 GLU A C 1
ATOM 736 O O . GLU A 1 93 ? -27.015 3.132 30.653 1.00 85.50 93 GLU A O 1
ATOM 741 N N . SER A 1 94 ? -27.023 4.860 32.092 1.00 85.31 94 SER A N 1
ATOM 742 C CA . SER A 1 94 ? -27.099 5.880 31.042 1.00 85.31 94 SER A CA 1
ATOM 743 C C . SER A 1 94 ? -25.862 5.879 30.136 1.00 85.31 94 SER A C 1
ATOM 745 O O . SER A 1 94 ? -26.000 5.931 28.912 1.00 85.31 94 SER A O 1
ATOM 747 N N . ARG A 1 95 ? -24.653 5.726 30.699 1.00 84.88 95 ARG A N 1
ATOM 748 C CA . ARG A 1 95 ? -23.407 5.621 29.916 1.00 84.88 95 ARG A CA 1
ATOM 749 C C . ARG A 1 95 ? -23.348 4.345 29.078 1.00 84.88 95 ARG A C 1
ATOM 751 O O . ARG A 1 95 ? -22.937 4.392 27.919 1.00 84.88 95 ARG A O 1
ATOM 758 N N . LEU A 1 96 ? -23.785 3.213 29.629 1.00 85.69 96 LEU A N 1
ATOM 759 C CA . LEU A 1 96 ? -23.873 1.953 28.886 1.00 85.69 96 LEU A CA 1
ATOM 760 C C . LEU A 1 96 ? -24.924 2.021 27.774 1.00 85.69 96 LEU A C 1
ATOM 762 O O . LEU A 1 96 ? -24.674 1.528 26.675 1.00 85.69 96 LEU A O 1
ATOM 766 N N . ALA A 1 97 ? -26.076 2.641 28.030 1.00 85.19 97 ALA A N 1
ATOM 767 C CA . ALA A 1 97 ? -27.121 2.836 27.032 1.00 85.19 97 ALA A CA 1
ATOM 768 C C . ALA A 1 97 ? -26.643 3.741 25.887 1.00 85.19 97 ALA A C 1
ATOM 770 O O . ALA A 1 97 ? -26.798 3.378 24.722 1.00 85.19 97 ALA A O 1
ATOM 771 N N . ALA A 1 98 ? -25.981 4.857 26.203 1.00 84.44 98 ALA A N 1
ATOM 772 C CA . ALA A 1 98 ? -25.386 5.742 25.203 1.00 84.44 98 ALA A CA 1
ATOM 773 C C . ALA A 1 98 ? -24.338 5.014 24.343 1.00 84.44 98 ALA A C 1
ATOM 775 O O . ALA A 1 98 ? -24.342 5.131 23.119 1.00 84.44 98 ALA A O 1
ATOM 776 N N . ALA A 1 99 ? -23.484 4.192 24.959 1.00 83.19 99 ALA A N 1
ATOM 777 C CA . ALA A 1 99 ? -22.505 3.395 24.225 1.00 83.19 99 ALA A CA 1
ATOM 778 C C . ALA A 1 99 ? -23.157 2.333 23.323 1.00 83.19 99 ALA A C 1
ATOM 780 O O . ALA A 1 99 ? -22.688 2.111 22.210 1.00 83.19 99 ALA A O 1
ATOM 781 N N . ARG A 1 100 ? -24.258 1.710 23.763 1.00 84.25 100 ARG A N 1
ATOM 782 C CA . ARG A 1 100 ? -25.028 0.747 22.955 1.00 84.25 100 ARG A CA 1
ATOM 783 C C . ARG A 1 100 ? -25.714 1.392 21.754 1.00 84.25 100 ARG A C 1
ATOM 785 O O . ARG A 1 100 ? -25.798 0.751 20.716 1.00 84.25 100 ARG A O 1
ATOM 792 N N . LEU A 1 101 ? -26.159 2.645 21.865 1.00 85.56 101 LEU A N 1
ATOM 793 C CA . LEU A 1 101 ? -26.740 3.389 20.737 1.00 85.56 101 LEU A CA 1
ATOM 794 C C . LEU A 1 101 ? -25.717 3.679 19.629 1.00 85.56 101 LEU A C 1
ATOM 796 O O . LEU A 1 101 ? -26.088 3.793 18.464 1.00 85.56 101 LEU A O 1
ATOM 800 N N . HIS A 1 102 ? -24.437 3.789 19.986 1.00 80.12 102 HIS A N 1
ATOM 801 C CA . HIS A 1 102 ? -23.339 4.004 19.041 1.00 80.12 102 HIS A CA 1
ATOM 802 C C . HIS A 1 102 ? -22.636 2.711 18.603 1.00 80.12 102 HIS A C 1
ATOM 804 O O . HIS A 1 102 ? -21.777 2.753 17.722 1.00 80.12 102 HIS A O 1
ATOM 810 N N . ALA A 1 103 ? -22.987 1.574 19.207 1.00 81.19 103 ALA A N 1
ATOM 811 C CA . ALA A 1 103 ? -22.424 0.271 18.894 1.00 81.19 103 ALA A CA 1
ATOM 812 C C . ALA A 1 103 ? -23.068 -0.315 17.627 1.00 81.19 103 ALA A C 1
ATOM 814 O O . ALA A 1 103 ? -24.281 -0.228 17.427 1.00 81.19 103 ALA A O 1
ATOM 815 N N . GLY A 1 104 ? -22.264 -0.945 16.770 1.00 79.38 104 GLY A N 1
ATOM 816 C CA . GLY A 1 104 ? -22.781 -1.736 15.659 1.00 79.38 104 GLY A CA 1
ATOM 817 C C . GLY A 1 104 ? -23.500 -3.006 16.144 1.00 79.38 104 GLY A C 1
ATOM 818 O O . GLY A 1 104 ? -23.283 -3.459 17.265 1.00 79.38 104 GLY A O 1
ATOM 819 N N . PRO A 1 105 ? -24.306 -3.665 15.291 1.00 75.44 105 PRO A N 1
ATOM 820 C CA . PRO A 1 105 ? -25.101 -4.845 15.666 1.00 75.44 105 PRO A CA 1
ATOM 821 C C . PRO A 1 105 ? -24.273 -6.071 16.097 1.00 75.44 105 PRO A C 1
ATOM 823 O O . PRO A 1 105 ? -24.828 -7.039 16.608 1.00 75.44 105 PRO A O 1
ATOM 826 N N . ARG A 1 106 ? -22.954 -6.056 15.867 1.00 74.38 106 ARG A N 1
ATOM 827 C CA . ARG A 1 106 ? -22.003 -7.096 16.291 1.00 74.38 106 ARG A CA 1
ATOM 828 C C . ARG A 1 106 ? -21.066 -6.642 17.411 1.00 74.38 106 ARG A C 1
ATOM 830 O O . ARG A 1 106 ? -20.284 -7.453 17.896 1.00 74.38 106 ARG A O 1
ATOM 837 N N . ASP A 1 107 ? -21.113 -5.373 17.797 1.00 78.88 107 ASP A N 1
ATOM 838 C CA . ASP A 1 107 ? -20.206 -4.824 18.795 1.00 78.88 107 ASP A CA 1
ATOM 839 C C . ASP A 1 107 ? -20.682 -5.191 20.202 1.00 78.88 107 ASP A C 1
ATOM 841 O O . ASP A 1 107 ? -21.876 -5.215 20.502 1.00 78.88 107 ASP A O 1
ATOM 845 N N . THR A 1 108 ? -19.732 -5.501 21.081 1.00 80.25 108 THR A N 1
ATOM 846 C CA . THR A 1 108 ? -20.022 -5.867 22.472 1.00 80.25 108 THR A CA 1
ATOM 847 C C . THR A 1 108 ? -19.640 -4.710 23.379 1.00 80.25 108 THR A C 1
ATOM 849 O O . THR A 1 108 ? -18.483 -4.296 23.414 1.00 80.25 108 THR A O 1
ATOM 852 N N . VAL A 1 109 ? -20.611 -4.189 24.127 1.00 83.06 109 VAL A N 1
ATOM 853 C CA . VAL A 1 109 ? -20.393 -3.106 25.093 1.00 83.06 109 VAL A CA 1
ATOM 854 C C . VAL A 1 109 ? -20.138 -3.705 26.471 1.00 83.06 109 VAL A C 1
ATOM 856 O O . VAL A 1 109 ? -21.003 -4.395 27.014 1.00 83.06 109 VAL A O 1
ATOM 859 N N . ILE A 1 110 ? -18.966 -3.427 27.041 1.00 83.12 110 ILE A N 1
ATOM 860 C CA . ILE A 1 110 ? -18.544 -3.933 28.352 1.00 83.12 110 ILE A CA 1
ATOM 861 C C . ILE A 1 110 ? -18.266 -2.744 29.272 1.00 83.12 110 ILE A C 1
ATOM 863 O O . ILE A 1 110 ? -17.472 -1.861 28.949 1.00 83.12 110 ILE A O 1
ATOM 867 N N . GLY A 1 111 ? -18.918 -2.727 30.433 1.00 82.81 111 GLY A N 1
ATOM 868 C CA . GLY A 1 111 ? -18.637 -1.759 31.490 1.00 82.81 111 GLY A CA 1
ATOM 869 C C . GLY A 1 111 ? -17.368 -2.136 32.247 1.00 82.81 111 GLY A C 1
ATOM 870 O O . GLY A 1 111 ? -17.243 -3.269 32.712 1.00 82.81 111 GLY A O 1
ATOM 871 N N . VAL A 1 112 ? -16.435 -1.198 32.385 1.00 80.62 112 VAL A N 1
ATOM 872 C CA . VAL A 1 112 ? -15.160 -1.416 33.076 1.00 80.62 112 VAL A CA 1
ATOM 873 C C . VAL A 1 112 ? -15.096 -0.521 34.308 1.00 80.62 112 VAL A C 1
ATOM 875 O O . VAL A 1 112 ? -15.225 0.699 34.209 1.00 80.62 112 VAL A O 1
ATOM 878 N N . ARG A 1 113 ? -14.863 -1.138 35.472 1.00 78.31 113 ARG A N 1
ATOM 879 C CA . ARG A 1 113 ? -14.675 -0.456 36.769 1.00 78.31 113 ARG A CA 1
ATOM 880 C C . ARG A 1 113 ? -13.218 -0.080 37.051 1.00 78.31 113 ARG A C 1
ATOM 882 O O . ARG A 1 113 ? -12.824 0.167 38.182 1.00 78.31 113 ARG A O 1
ATOM 889 N N . ARG A 1 114 ? -12.373 -0.105 36.022 1.00 70.31 114 ARG A N 1
ATOM 890 C CA . ARG A 1 114 ? -10.953 0.223 36.125 1.00 70.31 114 ARG A CA 1
ATOM 891 C C . ARG A 1 114 ? -10.653 1.321 35.124 1.00 70.31 114 ARG A C 1
ATOM 893 O O . ARG A 1 114 ? -11.046 1.206 33.965 1.00 70.31 114 ARG A O 1
ATOM 900 N N . LYS A 1 115 ? -9.963 2.367 35.578 1.00 60.91 115 LYS A N 1
ATOM 901 C CA . LYS A 1 115 ? -9.455 3.428 34.709 1.00 60.91 115 LYS A CA 1
ATOM 902 C C . LYS A 1 115 ? -8.534 2.786 33.674 1.00 60.91 115 LYS A C 1
ATOM 904 O O . LYS A 1 115 ? -7.514 2.198 34.035 1.00 60.91 115 LYS A O 1
ATOM 909 N N . VAL A 1 116 ? -8.954 2.821 32.414 1.00 59.16 116 VAL A N 1
ATOM 910 C CA . VAL A 1 116 ? -8.101 2.431 31.294 1.00 59.16 116 VAL A CA 1
ATOM 911 C C . VAL A 1 116 ? -7.158 3.621 31.074 1.00 59.16 116 VAL A C 1
ATOM 913 O O . VAL A 1 116 ? -7.671 4.731 30.925 1.00 59.16 116 VAL A O 1
ATOM 916 N N . PRO A 1 117 ? -5.829 3.445 31.194 1.00 56.12 117 PRO A N 1
ATOM 917 C CA . PRO A 1 117 ? -4.870 4.526 30.976 1.00 56.12 117 PRO A CA 1
ATOM 918 C C . PRO A 1 117 ? -4.850 4.997 29.519 1.00 56.12 117 PRO A C 1
ATOM 920 O O . PRO A 1 117 ? -5.153 4.174 28.622 1.00 56.12 117 PRO A O 1
#

pLDDT: mean 74.33, std 10.85, range [47.5, 86.94]